Protein AF-A0A1I3BFV6-F1 (afdb_monomer)

Structure (mmCIF, N/CA/C/O backbone):
data_AF-A0A1I3BFV6-F1
#
_entry.id   AF-A0A1I3BFV6-F1
#
loop_
_atom_site.group_PDB
_atom_site.id
_atom_site.type_symbol
_atom_site.label_atom_id
_atom_site.label_alt_id
_atom_site.label_comp_id
_atom_site.label_asym_id
_atom_site.label_entity_id
_atom_site.label_seq_id
_atom_site.pdbx_PDB_ins_code
_atom_site.Cartn_x
_atom_site.Cartn_y
_atom_site.Cartn_z
_atom_site.occupancy
_atom_site.B_iso_or_equiv
_atom_site.auth_seq_id
_atom_site.auth_comp_id
_atom_site.auth_asym_id
_atom_site.auth_atom_id
_atom_site.pdbx_PDB_model_num
ATOM 1 N N . MET A 1 1 ? -4.558 0.065 -18.338 1.00 40.44 1 MET A N 1
ATOM 2 C CA . MET A 1 1 ? -3.599 0.622 -17.357 1.00 40.44 1 MET A CA 1
ATOM 3 C C . MET A 1 1 ? -4.252 1.751 -16.576 1.00 40.44 1 MET A C 1
ATOM 5 O O . MET A 1 1 ? -4.178 2.922 -16.935 1.00 40.44 1 MET A O 1
ATOM 9 N N . THR A 1 2 ? -4.981 1.387 -15.533 1.00 49.03 2 THR A N 1
ATOM 10 C CA . THR A 1 2 ? -5.641 2.309 -14.610 1.00 49.03 2 THR A CA 1
ATOM 11 C C . THR A 1 2 ? -4.609 2.945 -13.682 1.00 49.03 2 THR A C 1
ATOM 13 O O . THR A 1 2 ? -4.347 2.395 -12.636 1.00 49.03 2 THR A O 1
ATOM 16 N N . LYS A 1 3 ? -4.019 4.086 -14.059 1.00 55.97 3 LYS A N 1
ATOM 17 C CA . LYS A 1 3 ? -3.553 5.210 -13.200 1.00 55.97 3 LYS A CA 1
ATOM 18 C C . LYS A 1 3 ? -2.926 4.949 -11.790 1.00 55.97 3 LYS A C 1
ATOM 20 O O . LYS A 1 3 ? -2.906 5.880 -10.994 1.00 55.97 3 LYS A O 1
ATOM 25 N N . TRP A 1 4 ? -2.471 3.760 -11.396 1.00 64.38 4 TRP A N 1
ATOM 26 C CA . TRP A 1 4 ? -2.173 3.383 -9.998 1.00 64.38 4 TRP A CA 1
ATOM 27 C C . TRP A 1 4 ? -1.157 2.227 -9.995 1.00 64.38 4 TRP A C 1
ATOM 29 O O . TRP A 1 4 ? -1.332 1.307 -10.776 1.00 64.38 4 TRP A O 1
ATOM 39 N N . PHE A 1 5 ? -0.070 2.166 -9.214 1.00 60.62 5 PHE A N 1
ATOM 40 C CA . PHE A 1 5 ? 0.430 2.885 -8.037 1.00 60.62 5 PHE A CA 1
ATOM 41 C C . PHE A 1 5 ? 1.422 4.026 -8.358 1.00 60.62 5 PHE A C 1
ATOM 43 O O . PHE A 1 5 ? 2.632 3.816 -8.388 1.00 60.62 5 PHE A O 1
ATOM 50 N N . HIS A 1 6 ? 0.970 5.274 -8.512 1.00 61.06 6 HIS A N 1
ATOM 51 C CA . HIS A 1 6 ? 1.925 6.385 -8.706 1.00 61.06 6 HIS A CA 1
ATOM 52 C C . HIS A 1 6 ? 2.809 6.674 -7.479 1.00 61.06 6 HIS A C 1
ATOM 54 O O . HIS A 1 6 ? 3.816 7.364 -7.592 1.00 61.06 6 HIS A O 1
ATOM 60 N N . SER A 1 7 ? 2.442 6.159 -6.304 1.00 79.31 7 SER A N 1
ATOM 61 C CA . SER A 1 7 ? 3.231 6.281 -5.080 1.00 79.31 7 SER A CA 1
ATOM 62 C C . SER A 1 7 ? 3.798 4.915 -4.713 1.00 79.31 7 SER A C 1
ATOM 64 O O . SER A 1 7 ? 3.020 4.001 -4.433 1.00 79.31 7 SER A O 1
ATOM 66 N N . GLY A 1 8 ? 5.131 4.797 -4.659 1.00 86.56 8 GLY A N 1
ATOM 67 C CA . GLY A 1 8 ? 5.815 3.581 -4.194 1.00 86.56 8 GLY A CA 1
ATOM 68 C C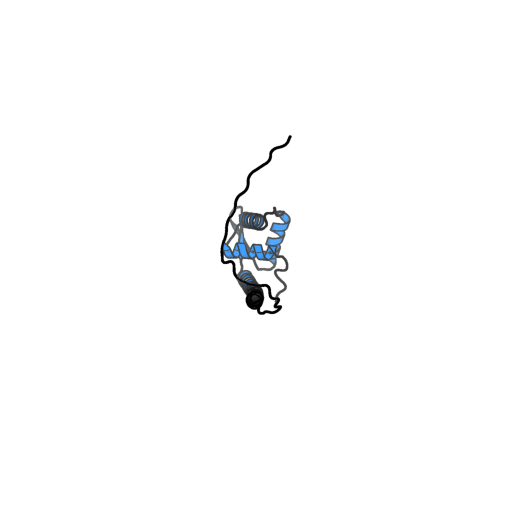 . GLY A 1 8 ? 5.282 3.114 -2.839 1.00 86.56 8 GLY A C 1
ATOM 69 O O . GLY A 1 8 ? 4.915 1.957 -2.686 1.00 86.56 8 GLY A O 1
ATOM 70 N N . ARG A 1 9 ? 5.022 4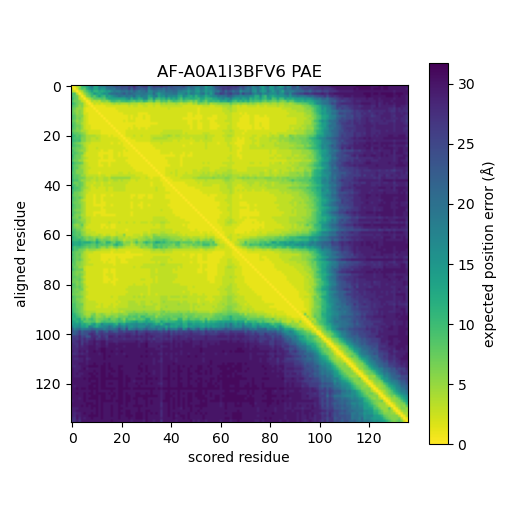.056 -1.924 1.00 90.38 9 ARG A N 1
ATOM 71 C CA . ARG A 1 9 ? 4.438 3.759 -0.612 1.00 90.38 9 ARG A CA 1
ATOM 72 C C . ARG A 1 9 ? 3.091 3.046 -0.661 1.00 90.38 9 ARG A C 1
ATOM 74 O O . ARG A 1 9 ? 2.839 2.157 0.141 1.00 90.38 9 ARG A O 1
ATOM 81 N N . ARG A 1 10 ? 2.206 3.423 -1.588 1.00 92.81 10 ARG A N 1
ATOM 82 C CA . ARG A 1 10 ? 0.911 2.739 -1.740 1.00 92.81 10 ARG A CA 1
ATOM 83 C C . ARG A 1 10 ? 1.112 1.289 -2.176 1.00 92.81 10 ARG A C 1
ATOM 85 O O . ARG A 1 10 ? 0.425 0.418 -1.655 1.00 92.81 10 ARG A O 1
ATOM 92 N N . ARG A 1 11 ? 2.059 1.052 -3.090 1.00 94.00 11 ARG A N 1
ATOM 93 C CA . ARG A 1 11 ? 2.402 -0.293 -3.565 1.00 94.00 11 ARG A CA 1
ATOM 94 C C . ARG A 1 11 ? 2.948 -1.132 -2.425 1.00 94.00 11 ARG A C 1
ATOM 96 O O . ARG A 1 11 ? 2.469 -2.235 -2.205 1.00 94.00 11 ARG A O 1
ATOM 103 N N . ASP A 1 12 ? 3.893 -0.581 -1.679 1.00 94.94 12 ASP A N 1
ATOM 104 C CA . ASP A 1 12 ? 4.574 -1.314 -0.619 1.00 94.94 12 ASP A CA 1
ATOM 105 C C . ASP A 1 12 ? 3.604 -1.645 0.533 1.00 94.94 12 ASP A C 1
ATOM 107 O O . ASP A 1 12 ? 3.645 -2.748 1.073 1.00 94.94 12 ASP A O 1
ATOM 111 N N . CYS A 1 13 ? 2.632 -0.769 0.835 1.00 95.31 13 CYS A N 1
ATOM 112 C CA . CYS A 1 13 ? 1.523 -1.117 1.730 1.00 95.31 13 CYS A CA 1
ATOM 113 C C . CYS A 1 13 ? 0.728 -2.336 1.233 1.00 95.31 13 CYS A C 1
ATOM 115 O O . CYS A 1 13 ? 0.443 -3.236 2.020 1.00 95.31 13 CYS A O 1
ATOM 117 N N . CYS A 1 14 ? 0.361 -2.371 -0.051 1.00 95.50 14 CYS A N 1
ATOM 118 C CA . CYS A 1 14 ? -0.379 -3.495 -0.627 1.00 95.50 14 CYS A CA 1
ATOM 119 C C . CYS A 1 14 ? 0.440 -4.791 -0.615 1.00 95.50 14 CYS A C 1
ATOM 121 O O . CYS A 1 14 ? -0.119 -5.827 -0.276 1.00 95.50 14 CYS A O 1
ATOM 123 N N . VAL A 1 15 ? 1.748 -4.737 -0.892 1.00 96.38 15 VAL A N 1
ATOM 124 C CA . VAL A 1 15 ? 2.645 -5.906 -0.804 1.00 96.38 15 VAL A CA 1
ATOM 125 C C . VAL A 1 15 ? 2.653 -6.486 0.609 1.00 96.38 15 VAL A C 1
ATOM 127 O O . VAL A 1 15 ? 2.468 -7.686 0.780 1.00 96.38 15 VAL A O 1
ATOM 130 N N . LEU A 1 16 ? 2.822 -5.641 1.629 1.00 97.25 16 LEU A N 1
ATOM 131 C CA . LEU A 1 16 ? 2.875 -6.096 3.020 1.00 97.25 16 LEU A CA 1
ATOM 132 C C . LEU A 1 16 ? 1.543 -6.696 3.490 1.00 97.25 16 LEU A C 1
ATOM 134 O O . LEU A 1 16 ? 1.536 -7.659 4.254 1.00 97.25 16 LEU A O 1
ATOM 138 N N . VAL A 1 17 ? 0.415 -6.131 3.049 1.00 97.12 17 VAL A N 1
ATOM 139 C CA . VAL A 1 17 ? -0.912 -6.693 3.342 1.00 97.12 17 VAL A CA 1
ATOM 140 C C . VAL A 1 17 ? -1.118 -8.015 2.604 1.00 97.12 17 VAL A C 1
ATOM 142 O O . VAL A 1 17 ? -1.616 -8.952 3.215 1.00 97.12 17 VAL A O 1
ATOM 145 N N . TYR A 1 18 ? -0.696 -8.117 1.340 1.00 96.88 18 TYR A N 1
ATOM 146 C CA . TYR A 1 18 ? -0.760 -9.356 0.559 1.00 96.88 18 TYR A CA 1
ATOM 147 C C . TYR A 1 18 ? 0.024 -10.493 1.222 1.00 96.88 18 TYR A C 1
ATOM 149 O O . TYR A 1 18 ? -0.520 -11.569 1.442 1.00 96.88 18 TYR A O 1
ATOM 157 N N . GLU A 1 19 ? 1.275 -10.233 1.612 1.00 96.81 19 GLU A N 1
ATOM 158 C CA . GLU A 1 19 ? 2.145 -11.202 2.291 1.00 96.81 19 GLU A CA 1
ATOM 159 C C . GLU A 1 19 ? 1.513 -11.745 3.584 1.00 96.81 19 GLU A C 1
ATOM 161 O O . GLU A 1 19 ? 1.595 -12.934 3.885 1.00 96.81 19 GLU A O 1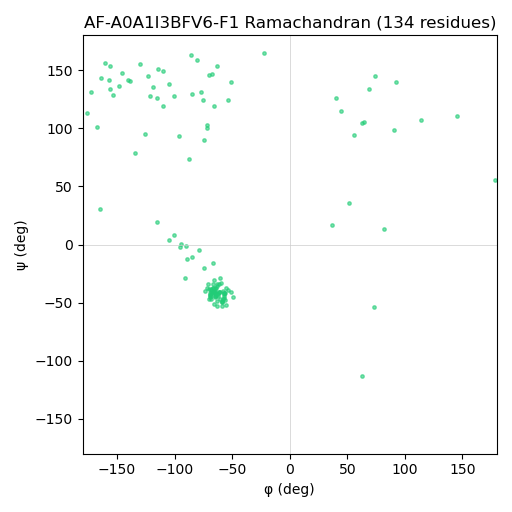
ATOM 166 N N . ALA A 1 20 ? 0.892 -10.866 4.370 1.00 95.88 20 ALA A N 1
ATOM 167 C CA . ALA A 1 20 ? 0.332 -11.210 5.672 1.00 95.88 20 ALA A CA 1
ATOM 168 C C . ALA A 1 20 ? -1.131 -11.689 5.624 1.00 95.88 20 ALA A C 1
ATOM 170 O O . ALA A 1 20 ? -1.638 -12.175 6.636 1.00 95.88 20 ALA A O 1
ATOM 171 N N . GLY A 1 21 ? -1.826 -11.507 4.499 1.00 95.44 21 GLY A N 1
ATOM 172 C CA . GLY A 1 21 ? -3.276 -11.665 4.357 1.00 95.44 21 GLY A CA 1
ATOM 173 C C . GLY A 1 21 ? -4.077 -10.530 5.010 1.00 95.44 21 GLY A C 1
ATOM 174 O O . GLY A 1 21 ? -4.890 -9.873 4.358 1.00 95.44 21 GLY A O 1
ATOM 175 N N . GLU A 1 22 ? -3.830 -10.259 6.294 1.00 95.00 22 GLU A N 1
ATOM 176 C CA . GLU A 1 22 ? -4.419 -9.134 7.023 1.00 95.00 22 GLU A CA 1
ATOM 177 C C . GLU A 1 22 ? -3.415 -8.474 7.974 1.00 95.00 22 GLU A C 1
ATOM 17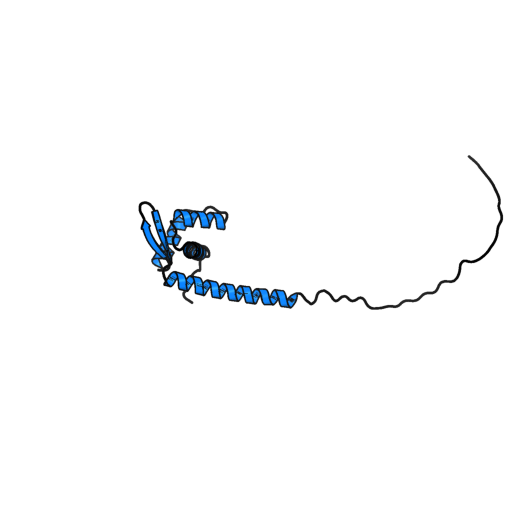9 O O . GLU A 1 22 ? -2.605 -9.142 8.618 1.00 95.00 22 GLU A O 1
ATOM 184 N N . LEU A 1 23 ? -3.456 -7.141 8.090 1.00 96.81 23 LEU A N 1
ATOM 185 C CA . LEU A 1 23 ? -2.574 -6.405 9.001 1.00 96.81 23 LEU A CA 1
ATOM 186 C C . LEU A 1 23 ? -3.280 -5.285 9.744 1.00 96.81 23 LEU A C 1
ATOM 188 O O . LEU A 1 23 ? -4.043 -4.501 9.183 1.00 96.81 23 LEU A O 1
ATOM 192 N N . ARG A 1 24 ? -2.919 -5.133 11.019 1.00 96.56 24 ARG A N 1
ATOM 193 C CA . ARG A 1 24 ? -3.253 -3.937 11.795 1.00 96.56 24 ARG A CA 1
ATOM 194 C C . ARG A 1 24 ? -2.459 -2.735 11.297 1.00 96.56 24 ARG A C 1
ATOM 196 O O . ARG A 1 24 ? -1.281 -2.872 10.964 1.00 96.56 24 ARG A O 1
ATOM 203 N N . ALA A 1 25 ? -3.067 -1.548 11.356 1.00 94.62 25 ALA A N 1
ATOM 204 C CA . ALA A 1 25 ? -2.439 -0.292 10.922 1.00 94.62 25 ALA A CA 1
ATOM 205 C C . ALA A 1 25 ? -1.031 -0.096 11.509 1.00 94.62 25 ALA A C 1
ATOM 207 O O . ALA A 1 25 ? -0.087 0.234 10.796 1.00 94.62 25 ALA A O 1
ATOM 208 N N . GLN A 1 26 ? -0.884 -0.350 12.812 1.00 94.88 26 GLN A N 1
ATOM 209 C CA . GLN A 1 26 ? 0.383 -0.162 13.510 1.00 94.88 26 GLN A CA 1
ATOM 210 C C . GLN A 1 26 ? 1.455 -1.163 13.059 1.00 94.88 26 GLN A C 1
ATOM 212 O O . GLN A 1 26 ? 2.601 -0.775 12.863 1.00 94.88 26 GLN A O 1
ATOM 217 N N . SER A 1 27 ? 1.090 -2.432 12.856 1.00 96.31 27 SER A N 1
ATOM 218 C CA . SER A 1 27 ? 2.015 -3.459 12.359 1.00 96.31 27 SER A CA 1
ATOM 219 C C . SER A 1 27 ? 2.465 -3.156 10.933 1.00 96.31 27 SER A C 1
ATOM 221 O O . SER A 1 27 ? 3.651 -3.267 10.634 1.00 96.31 27 SER A O 1
ATOM 223 N N . LEU A 1 28 ? 1.536 -2.720 10.078 1.00 96.62 28 LEU A N 1
ATOM 224 C CA . LEU A 1 28 ? 1.835 -2.288 8.716 1.00 96.62 28 LEU A CA 1
ATOM 225 C C . LEU A 1 28 ? 2.799 -1.094 8.710 1.00 96.62 28 LEU A C 1
ATOM 227 O O . LEU A 1 28 ? 3.808 -1.126 8.012 1.00 96.62 28 LEU A O 1
ATOM 231 N N . LYS A 1 29 ? 2.538 -0.079 9.545 1.00 96.31 29 LYS A N 1
ATOM 232 C CA . LYS A 1 29 ? 3.419 1.084 9.700 1.00 96.31 29 LYS A CA 1
ATOM 233 C C . LYS A 1 29 ? 4.823 0.675 10.139 1.00 96.31 29 LYS A C 1
ATOM 235 O O . LYS A 1 29 ? 5.785 1.090 9.510 1.00 96.31 29 LYS A O 1
ATOM 240 N N . SER A 1 30 ? 4.941 -0.154 11.178 1.00 96.75 30 SER A N 1
ATOM 241 C CA . SER A 1 30 ? 6.245 -0.591 11.686 1.00 96.75 30 SER A CA 1
ATOM 242 C C . SER A 1 30 ? 7.042 -1.379 10.648 1.00 96.75 30 SER A C 1
ATOM 244 O O . SER A 1 30 ? 8.226 -1.113 10.490 1.00 96.75 30 SER A O 1
ATOM 246 N N . ARG A 1 31 ? 6.408 -2.292 9.898 1.00 97.00 31 ARG A N 1
ATOM 247 C CA . ARG A 1 31 ? 7.082 -3.020 8.806 1.00 97.00 31 ARG A CA 1
ATOM 248 C C . ARG A 1 31 ? 7.586 -2.077 7.716 1.00 97.00 31 ARG A C 1
ATOM 250 O O . ARG A 1 31 ? 8.691 -2.257 7.221 1.00 97.00 31 ARG A O 1
ATOM 257 N N . LEU A 1 32 ? 6.793 -1.067 7.374 1.00 95.69 32 LEU A N 1
ATOM 258 C CA . LEU A 1 32 ? 7.146 -0.082 6.359 1.00 95.69 32 LEU A CA 1
ATOM 259 C C . LEU A 1 32 ? 8.294 0.832 6.818 1.00 95.69 32 LEU A C 1
ATOM 261 O O . LEU A 1 32 ? 9.231 1.055 6.063 1.00 95.69 32 LEU A O 1
ATOM 265 N N . GLU A 1 33 ? 8.259 1.304 8.068 1.00 96.56 33 GLU A N 1
ATOM 266 C CA . GLU A 1 33 ? 9.353 2.080 8.673 1.00 96.56 33 GLU A CA 1
ATOM 267 C C . GLU A 1 33 ? 10.653 1.269 8.735 1.00 96.56 33 GLU A C 1
ATOM 269 O O . GLU A 1 33 ? 11.716 1.793 8.425 1.00 96.56 33 GLU A O 1
ATOM 274 N N . SER A 1 34 ? 10.574 -0.023 9.072 1.00 96.38 34 SER A N 1
ATOM 275 C CA . SER A 1 34 ? 11.733 -0.921 9.036 1.00 96.38 34 SER A CA 1
ATOM 276 C C . SER A 1 34 ? 12.245 -1.172 7.619 1.00 96.38 34 SER A C 1
ATOM 278 O O . SER A 1 34 ? 13.451 -1.262 7.426 1.00 96.38 34 SER A O 1
ATOM 280 N N . HIS A 1 35 ? 11.357 -1.285 6.628 1.00 94.56 35 HIS A N 1
ATOM 281 C CA . HIS A 1 35 ? 11.756 -1.483 5.234 1.00 94.56 35 HIS A CA 1
ATOM 282 C C . HIS A 1 35 ? 12.444 -0.245 4.645 1.00 94.56 35 HIS A C 1
ATOM 284 O O . HIS A 1 35 ? 13.398 -0.380 3.884 1.00 94.56 35 HIS A O 1
ATOM 290 N N . TYR A 1 36 ? 11.972 0.950 5.003 1.00 93.12 36 TYR A N 1
ATOM 291 C CA . TYR A 1 36 ? 12.557 2.212 4.548 1.00 93.12 36 TYR A CA 1
ATOM 292 C C . TYR A 1 36 ? 13.735 2.690 5.396 1.00 93.12 36 TYR A C 1
ATOM 294 O O . TYR A 1 36 ? 14.406 3.633 4.992 1.00 93.12 36 TYR A O 1
ATOM 302 N N . ASP A 1 37 ? 13.968 2.067 6.554 1.00 95.19 37 ASP A N 1
ATOM 303 C CA . ASP A 1 37 ? 14.901 2.551 7.578 1.00 95.19 37 ASP A CA 1
ATOM 304 C C . ASP A 1 37 ? 14.641 4.024 7.963 1.00 95.19 37 ASP A C 1
ATOM 306 O O . ASP A 1 37 ? 15.541 4.818 8.229 1.00 95.19 37 ASP A O 1
ATOM 310 N N . GLU A 1 38 ? 13.363 4.417 7.973 1.00 94.38 38 GLU A N 1
ATOM 311 C CA . GLU A 1 38 ? 12.934 5.792 8.216 1.00 94.38 38 GLU A CA 1
ATOM 312 C C . GLU A 1 38 ? 11.610 5.826 8.983 1.00 94.38 38 GLU A C 1
ATOM 314 O O . GLU A 1 38 ? 10.726 4.984 8.812 1.00 94.38 38 GLU A O 1
ATOM 319 N N . ARG A 1 39 ? 11.438 6.849 9.826 1.00 94.12 39 ARG A N 1
ATOM 320 C CA . ARG A 1 39 ? 10.159 7.107 10.491 1.00 94.12 39 ARG A CA 1
ATOM 321 C C . ARG A 1 39 ? 9.163 7.752 9.536 1.00 94.12 39 ARG A C 1
ATOM 323 O O . ARG A 1 39 ? 9.428 8.788 8.940 1.00 94.12 39 ARG A O 1
ATOM 330 N N . ILE A 1 40 ? 7.955 7.208 9.502 1.00 93.19 40 ILE A N 1
ATOM 331 C CA . ILE A 1 40 ? 6.861 7.719 8.685 1.00 93.19 40 ILE A CA 1
ATOM 332 C C . ILE A 1 40 ? 5.925 8.532 9.573 1.00 93.19 40 ILE A C 1
ATOM 334 O O . ILE A 1 40 ? 5.432 8.049 10.601 1.00 93.19 40 ILE A O 1
ATOM 338 N N . ASP A 1 41 ? 5.645 9.760 9.139 1.00 94.25 41 ASP A N 1
ATOM 339 C CA . ASP A 1 41 ? 4.640 10.612 9.765 1.00 94.25 41 ASP A CA 1
ATOM 340 C C . ASP A 1 41 ? 3.280 9.880 9.851 1.00 94.25 41 ASP A C 1
ATOM 342 O O . ASP A 1 41 ? 2.760 9.417 8.825 1.00 94.25 41 ASP A O 1
ATOM 346 N N . PRO A 1 42 ? 2.681 9.759 11.053 1.00 94.75 42 PRO A N 1
ATOM 347 C CA . PRO A 1 42 ? 1.422 9.047 11.229 1.00 94.75 42 PRO A CA 1
ATOM 348 C C . PRO A 1 42 ? 0.288 9.591 10.358 1.00 94.75 42 PRO A C 1
ATOM 350 O O . PRO A 1 42 ? -0.452 8.803 9.774 1.00 94.75 42 PRO A O 1
ATOM 353 N N . GLN A 1 43 ? 0.153 10.914 10.228 1.00 95.50 43 GLN A N 1
ATOM 354 C CA . GLN A 1 43 ? -0.939 11.516 9.459 1.00 95.50 43 GLN A CA 1
ATOM 355 C C . GLN A 1 43 ? -0.826 11.154 7.973 1.00 95.50 43 GLN A C 1
ATOM 357 O O . GLN A 1 43 ? -1.803 10.736 7.352 1.00 95.50 43 GLN A O 1
ATOM 362 N N . SER A 1 44 ? 0.381 11.239 7.419 1.00 93.44 44 SER A N 1
ATOM 363 C CA . SER A 1 44 ? 0.712 10.841 6.052 1.00 93.44 44 SER A CA 1
ATOM 364 C C . SER A 1 44 ? 0.448 9.351 5.804 1.00 93.44 44 SER A C 1
ATOM 366 O O . SER A 1 44 ? -0.087 8.971 4.755 1.00 93.44 44 SER A O 1
ATOM 368 N N . PHE A 1 45 ? 0.778 8.494 6.774 1.00 95.50 45 PHE A N 1
ATOM 369 C CA . PHE A 1 45 ? 0.492 7.063 6.704 1.00 95.50 45 PHE A CA 1
ATOM 370 C C . PHE A 1 45 ? -1.016 6.785 6.659 1.00 95.50 45 PHE A C 1
ATOM 372 O O . PHE A 1 45 ? -1.489 6.141 5.722 1.00 95.50 45 PHE A O 1
ATOM 379 N N . TYR A 1 46 ? -1.792 7.331 7.599 1.00 95.06 46 TYR A N 1
ATOM 380 C CA . TYR A 1 46 ? -3.243 7.123 7.625 1.00 95.06 46 TYR A CA 1
ATOM 381 C C . TYR A 1 46 ? -3.942 7.716 6.399 1.00 95.06 46 TYR A C 1
ATOM 383 O O . TYR A 1 46 ? -4.826 7.071 5.845 1.00 95.06 46 TYR A O 1
ATOM 391 N N . ALA A 1 47 ? -3.496 8.871 5.894 1.00 94.88 47 ALA A N 1
ATOM 392 C CA . ALA A 1 47 ? -3.997 9.422 4.634 1.00 94.88 47 ALA A CA 1
ATOM 393 C C . ALA A 1 47 ? -3.757 8.474 3.444 1.00 94.88 47 ALA A C 1
ATOM 395 O O . ALA A 1 47 ? -4.573 8.399 2.526 1.00 94.88 47 ALA A O 1
ATOM 396 N N . THR A 1 48 ? -2.656 7.716 3.463 1.00 95.00 48 THR A N 1
ATOM 397 C CA . THR A 1 48 ? -2.373 6.700 2.438 1.00 95.00 48 THR A CA 1
ATOM 398 C C . THR A 1 48 ? -3.346 5.538 2.533 1.00 95.00 48 THR A C 1
ATOM 400 O O . THR A 1 48 ? -3.901 5.149 1.510 1.00 95.00 48 THR A O 1
ATOM 403 N N . LEU A 1 49 ? -3.583 5.010 3.737 1.00 95.81 49 LEU A N 1
ATOM 404 C CA . LEU A 1 49 ? -4.540 3.921 3.939 1.00 95.81 49 LEU A CA 1
ATOM 405 C C . LEU A 1 49 ? -5.957 4.338 3.550 1.00 95.81 49 LEU A C 1
ATOM 407 O O . LEU A 1 49 ? -6.616 3.604 2.821 1.00 95.81 49 LEU A O 1
ATOM 411 N N . SER A 1 50 ? -6.394 5.535 3.950 1.00 95.31 50 SER A N 1
ATOM 412 C CA . SER A 1 50 ? -7.694 6.073 3.541 1.00 95.31 50 SER A CA 1
ATOM 413 C C . SER A 1 50 ? -7.812 6.150 2.022 1.00 95.31 50 SER A C 1
ATOM 415 O O . SER A 1 50 ? -8.783 5.651 1.469 1.00 95.31 50 SER A O 1
ATOM 417 N N . ALA A 1 51 ? -6.791 6.661 1.327 1.00 94.62 51 ALA A N 1
ATOM 418 C CA . ALA A 1 51 ? -6.803 6.723 -0.133 1.00 94.62 51 ALA A CA 1
ATOM 419 C C . ALA A 1 51 ? -6.843 5.333 -0.799 1.00 94.62 51 ALA A C 1
ATOM 421 O O . ALA A 1 51 ? -7.466 5.179 -1.846 1.00 94.62 51 ALA A O 1
ATOM 422 N N . LEU A 1 52 ? -6.176 4.324 -0.224 1.00 95.06 52 LEU A N 1
ATOM 423 C CA . LEU A 1 52 ? -6.227 2.936 -0.707 1.00 95.06 52 LEU A CA 1
ATOM 424 C C . LEU A 1 52 ? -7.622 2.318 -0.523 1.00 95.06 52 LEU A C 1
ATOM 426 O O . LEU A 1 52 ? -8.094 1.607 -1.410 1.00 95.06 52 LEU A O 1
ATOM 430 N N . VAL A 1 53 ? -8.276 2.606 0.604 1.00 96.69 53 VAL A N 1
ATOM 431 C CA . VAL A 1 53 ? -9.636 2.138 0.900 1.00 96.69 53 VAL A CA 1
ATOM 432 C C . VAL A 1 53 ? -10.666 2.837 0.016 1.00 96.69 53 VAL A C 1
ATOM 434 O O . VAL A 1 53 ? -11.497 2.178 -0.597 1.00 96.69 53 VAL A O 1
ATOM 437 N N . GLU A 1 54 ? -10.584 4.160 -0.114 1.00 95.44 54 GLU A N 1
ATOM 438 C CA . GLU A 1 54 ? -11.469 4.955 -0.977 1.00 95.44 54 GLU A CA 1
ATOM 439 C C . GLU A 1 54 ? -11.353 4.556 -2.451 1.00 95.44 54 GLU A C 1
ATOM 441 O O . GLU A 1 54 ? -12.341 4.567 -3.180 1.00 95.44 54 GLU A O 1
ATOM 446 N N . ALA A 1 55 ? -10.155 4.166 -2.891 1.00 92.75 55 ALA A N 1
ATOM 447 C CA . ALA A 1 55 ? -9.933 3.651 -4.235 1.00 92.75 55 ALA A CA 1
ATOM 448 C C . ALA A 1 55 ? -10.355 2.179 -4.414 1.00 92.75 55 ALA A C 1
ATOM 450 O O . ALA A 1 55 ? -10.301 1.672 -5.533 1.00 92.75 55 ALA A O 1
ATOM 451 N N . GLY A 1 56 ? -10.781 1.501 -3.344 1.00 95.56 56 GLY A N 1
ATOM 452 C CA . GLY A 1 56 ? -11.312 0.138 -3.383 1.00 95.56 56 GLY A CA 1
ATOM 453 C C . GLY A 1 56 ? -10.262 -0.972 -3.413 1.00 95.56 56 GLY A C 1
ATOM 454 O O . GLY A 1 56 ? -10.621 -2.114 -3.689 1.00 95.56 56 GLY A O 1
ATOM 455 N N . TYR A 1 57 ? -8.989 -0.677 -3.136 1.00 95.06 57 TYR A N 1
ATOM 456 C CA . TYR A 1 57 ? -7.917 -1.684 -3.130 1.00 95.06 57 TYR A CA 1
ATOM 457 C C . TYR A 1 57 ? -7.707 -2.328 -1.763 1.00 95.06 57 TYR A C 1
ATOM 459 O O . TYR A 1 57 ? -7.286 -3.477 -1.678 1.00 95.06 57 TYR A O 1
ATOM 467 N N . LEU A 1 58 ? -8.004 -1.594 -0.692 1.00 96.94 58 LEU A N 1
ATOM 468 C CA . LEU A 1 58 ? -8.041 -2.137 0.660 1.00 96.94 58 LEU A CA 1
ATOM 469 C C . LEU A 1 58 ? -9.463 -2.094 1.200 1.00 96.94 58 LEU A C 1
ATOM 471 O O . LEU A 1 58 ? -10.239 -1.194 0.886 1.00 96.94 58 LEU A O 1
ATOM 475 N N . THR A 1 59 ? -9.773 -3.026 2.088 1.00 97.19 59 THR A N 1
ATOM 476 C CA . THR A 1 59 ? -10.904 -2.896 3.002 1.00 97.19 59 THR A CA 1
ATOM 477 C C . THR A 1 59 ? -10.394 -2.699 4.422 1.00 97.19 59 THR A C 1
ATOM 479 O O . THR A 1 59 ? -9.308 -3.158 4.782 1.00 97.19 59 THR A O 1
ATOM 482 N N . ARG A 1 60 ? -11.167 -1.963 5.222 1.00 96.94 60 ARG A N 1
ATOM 483 C CA . ARG A 1 60 ? -10.875 -1.661 6.624 1.00 96.94 60 ARG A CA 1
ATOM 484 C C . ARG A 1 60 ? -11.946 -2.296 7.498 1.00 96.94 60 ARG A C 1
ATOM 486 O O . ARG A 1 60 ? -13.130 -2.004 7.338 1.00 96.94 60 ARG A O 1
ATOM 493 N N . ARG A 1 61 ? -11.521 -3.091 8.477 1.00 95.75 61 ARG A N 1
ATOM 494 C CA . ARG A 1 61 ? -12.378 -3.702 9.497 1.00 95.75 61 ARG A CA 1
ATOM 495 C C . ARG A 1 61 ? -11.914 -3.269 10.883 1.00 95.75 61 ARG A C 1
ATOM 497 O O . ARG A 1 61 ? -10.744 -3.415 11.223 1.00 95.75 61 ARG A O 1
ATOM 504 N N . ALA A 1 62 ? -12.835 -2.753 11.691 1.00 92.38 62 ALA A N 1
ATOM 505 C CA . ALA A 1 62 ? -12.552 -2.466 13.092 1.00 92.38 62 ALA A CA 1
ATOM 506 C C . ALA A 1 62 ? -12.518 -3.780 13.889 1.00 92.38 62 ALA A C 1
ATOM 508 O O . ALA A 1 62 ? -13.485 -4.543 13.883 1.00 92.38 62 ALA A O 1
ATOM 509 N N . GLU A 1 63 ? -11.412 -4.040 14.579 1.00 89.88 63 GLU A N 1
ATOM 510 C CA . GLU A 1 63 ? -11.219 -5.199 15.446 1.00 89.88 63 GLU A CA 1
ATOM 511 C C . GLU A 1 63 ? -10.791 -4.737 16.843 1.00 89.88 63 GLU A C 1
ATOM 513 O O . GLU A 1 63 ? -9.621 -4.461 17.128 1.00 89.88 63 GLU A O 1
ATOM 518 N N . GLY A 1 64 ? -11.779 -4.617 17.733 1.00 88.25 64 GLY A N 1
ATOM 519 C CA . GLY A 1 64 ? -11.573 -4.085 19.076 1.00 88.25 64 GLY A CA 1
ATOM 520 C C . GLY A 1 64 ? -11.102 -2.631 19.034 1.00 88.25 64 GLY A C 1
ATOM 521 O O . GLY A 1 64 ? -11.854 -1.745 18.641 1.00 88.25 64 GLY A O 1
ATOM 522 N N . LEU A 1 65 ? -9.857 -2.394 19.458 1.00 87.56 65 LEU A N 1
ATOM 523 C CA . LEU A 1 65 ? -9.233 -1.064 19.493 1.00 87.56 65 LEU A CA 1
ATOM 524 C C . LEU A 1 65 ? -8.377 -0.757 18.256 1.00 87.56 65 LEU A C 1
ATOM 526 O O . LEU A 1 65 ? -7.796 0.324 18.180 1.00 87.56 65 LEU A O 1
ATOM 530 N N . ALA A 1 66 ? -8.243 -1.703 17.324 1.00 88.12 66 ALA A N 1
ATOM 531 C CA . ALA A 1 66 ? -7.365 -1.564 16.173 1.00 88.12 66 ALA A CA 1
ATOM 532 C C . ALA A 1 66 ? -8.130 -1.730 14.861 1.00 88.12 66 ALA A C 1
ATOM 534 O O . ALA A 1 66 ? -9.028 -2.558 14.740 1.00 88.12 66 ALA A O 1
ATOM 535 N N . ASP A 1 67 ? -7.714 -0.973 13.854 1.00 93.62 67 ASP A N 1
ATOM 536 C CA . ASP A 1 67 ? -8.141 -1.195 12.480 1.00 93.62 67 ASP A CA 1
ATOM 537 C C . ASP A 1 67 ? -7.256 -2.251 11.822 1.00 93.62 67 ASP A C 1
ATOM 539 O O . ASP A 1 67 ? -6.022 -2.144 11.850 1.00 93.62 67 ASP A O 1
ATOM 543 N N . VAL A 1 68 ? -7.900 -3.243 11.216 1.00 96.75 68 VAL A N 1
ATOM 544 C CA . VAL A 1 68 ? -7.290 -4.278 10.383 1.00 96.75 68 VAL A CA 1
ATOM 545 C C . VAL A 1 68 ? -7.593 -3.969 8.922 1.00 96.75 68 VAL A C 1
ATOM 547 O O . VAL A 1 68 ? -8.708 -3.572 8.576 1.00 96.75 68 VAL A O 1
ATOM 550 N N . TYR A 1 69 ? -6.587 -4.140 8.075 1.00 97.88 69 TYR A N 1
ATOM 551 C CA . TYR A 1 69 ? -6.650 -3.908 6.643 1.00 97.88 69 TYR A CA 1
ATOM 552 C C . TYR A 1 69 ? -6.365 -5.206 5.898 1.00 97.88 69 TYR A C 1
ATOM 554 O O . TYR A 1 69 ? -5.416 -5.917 6.237 1.00 97.88 69 TYR A O 1
ATOM 562 N N . THR A 1 70 ? -7.165 -5.475 4.871 1.00 97.81 70 THR A N 1
ATOM 563 C CA . THR A 1 70 ? -6.965 -6.581 3.924 1.00 97.81 70 THR A CA 1
ATOM 564 C C . THR A 1 70 ? -7.052 -6.054 2.503 1.00 97.81 70 THR A C 1
ATOM 566 O O . THR A 1 70 ? -7.682 -5.018 2.256 1.00 97.81 70 THR A O 1
ATOM 569 N N . LEU A 1 71 ? -6.427 -6.757 1.561 1.00 97.50 71 LEU A N 1
ATOM 570 C CA . LEU A 1 71 ? -6.658 -6.496 0.146 1.00 97.50 71 LEU A CA 1
ATOM 571 C C . LEU A 1 71 ? -8.085 -6.887 -0.232 1.00 97.50 71 LEU A C 1
AT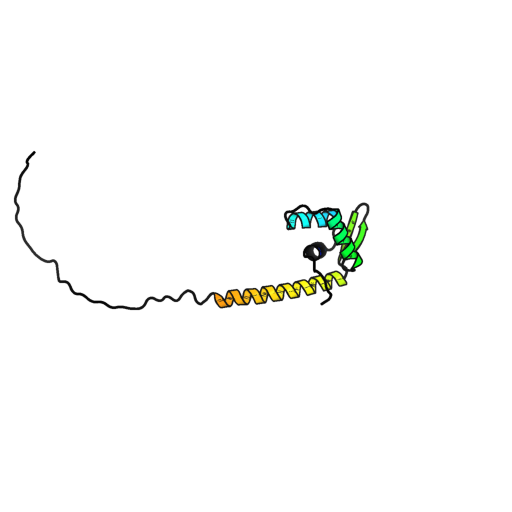OM 573 O O . LEU A 1 71 ? -8.677 -7.804 0.336 1.00 97.50 71 LEU A O 1
ATOM 577 N N . THR A 1 72 ? -8.641 -6.137 -1.172 1.00 97.31 72 THR A N 1
ATOM 578 C CA . THR A 1 72 ? -9.811 -6.570 -1.933 1.00 97.31 72 THR A CA 1
ATOM 579 C C . THR A 1 72 ? -9.347 -7.405 -3.122 1.00 97.31 72 THR A C 1
ATOM 581 O O . THR A 1 72 ? -8.201 -7.270 -3.551 1.00 97.31 72 THR A O 1
ATOM 584 N N . ASP A 1 73 ? -10.249 -8.172 -3.732 1.00 96.44 73 ASP A N 1
ATOM 585 C CA . ASP A 1 73 ? -9.954 -8.909 -4.970 1.00 96.44 73 ASP A CA 1
ATOM 586 C C . ASP A 1 73 ? -9.403 -7.978 -6.066 1.00 96.44 73 ASP A C 1
ATOM 588 O O . ASP A 1 73 ? -8.453 -8.304 -6.773 1.00 96.44 73 ASP A O 1
ATOM 592 N N . ALA A 1 74 ? -9.957 -6.764 -6.173 1.00 94.19 74 ALA A N 1
ATOM 593 C CA . ALA A 1 74 ? -9.479 -5.754 -7.113 1.00 94.19 74 ALA A CA 1
ATOM 594 C C . ALA A 1 74 ? -8.066 -5.250 -6.767 1.00 94.19 74 ALA A C 1
ATOM 596 O O . ALA A 1 74 ? -7.269 -4.988 -7.666 1.00 94.19 74 ALA A O 1
ATOM 597 N N . GLY A 1 75 ? -7.755 -5.104 -5.476 1.00 94.62 75 GLY A N 1
ATOM 598 C CA . GLY A 1 75 ? -6.416 -4.779 -4.983 1.00 94.62 75 GLY A CA 1
ATOM 599 C C . GLY A 1 75 ? -5.398 -5.867 -5.264 1.00 94.62 75 GLY A C 1
ATOM 600 O O . GLY A 1 75 ? -4.282 -5.554 -5.668 1.00 94.62 75 GLY A O 1
ATOM 601 N N . GLU A 1 76 ? -5.786 -7.122 -5.080 1.00 96.00 76 GLU A N 1
ATOM 602 C CA . GLU A 1 76 ? -4.933 -8.275 -5.334 1.00 96.00 76 GLU A CA 1
ATOM 603 C C . GLU A 1 76 ? -4.601 -8.409 -6.821 1.00 96.00 76 GLU A C 1
ATOM 605 O O . GLU A 1 76 ? -3.424 -8.417 -7.176 1.00 96.00 76 GLU A O 1
ATOM 610 N N . VAL A 1 77 ? -5.612 -8.391 -7.696 1.00 95.25 77 VAL A N 1
ATOM 611 C CA . VAL A 1 77 ? -5.406 -8.426 -9.153 1.00 95.25 77 VAL A CA 1
ATOM 612 C C . VAL A 1 77 ? -4.509 -7.271 -9.600 1.00 95.25 77 VAL A C 1
ATOM 614 O O . VAL A 1 77 ? -3.516 -7.487 -10.286 1.00 95.25 77 VAL A O 1
ATOM 617 N N . ALA A 1 78 ? -4.790 -6.044 -9.146 1.00 92.38 78 ALA A N 1
ATOM 618 C CA . ALA A 1 78 ? -3.985 -4.882 -9.518 1.00 92.38 78 ALA A CA 1
ATOM 619 C C . ALA A 1 78 ? -2.529 -4.968 -9.023 1.00 92.38 78 ALA A C 1
ATOM 621 O O . ALA A 1 78 ? -1.620 -4.470 -9.690 1.00 92.38 78 ALA A O 1
ATOM 622 N N . LEU A 1 79 ? -2.293 -5.566 -7.851 1.00 93.50 79 LEU A N 1
ATOM 623 C CA . LEU A 1 79 ? -0.949 -5.776 -7.322 1.00 93.50 79 LEU A CA 1
ATOM 624 C C . LEU A 1 79 ? -0.183 -6.818 -8.145 1.00 93.50 79 LEU A C 1
ATOM 626 O O . LEU A 1 79 ? 0.982 -6.585 -8.469 1.00 93.50 79 LEU A O 1
ATOM 630 N N . LEU A 1 80 ? -0.826 -7.937 -8.476 1.00 94.56 80 LEU A N 1
ATOM 631 C CA . LEU A 1 80 ? -0.210 -9.034 -9.218 1.00 94.56 80 LEU A CA 1
ATOM 632 C C . LEU A 1 80 ? 0.089 -8.645 -10.668 1.00 94.56 80 LEU A C 1
ATOM 634 O O . LEU A 1 80 ? 1.219 -8.848 -11.105 1.00 94.56 80 LEU A O 1
ATOM 638 N N . ASP A 1 81 ? -0.840 -7.974 -11.356 1.00 94.31 81 ASP A N 1
ATOM 639 C CA . ASP A 1 81 ? -0.618 -7.421 -12.702 1.00 94.31 81 ASP A CA 1
ATOM 640 C C . ASP A 1 81 ? 0.598 -6.475 -12.722 1.00 94.31 81 ASP A C 1
ATOM 642 O O . ASP A 1 81 ? 1.424 -6.474 -13.638 1.00 94.31 81 ASP A O 1
ATOM 646 N N . HIS A 1 82 ? 0.725 -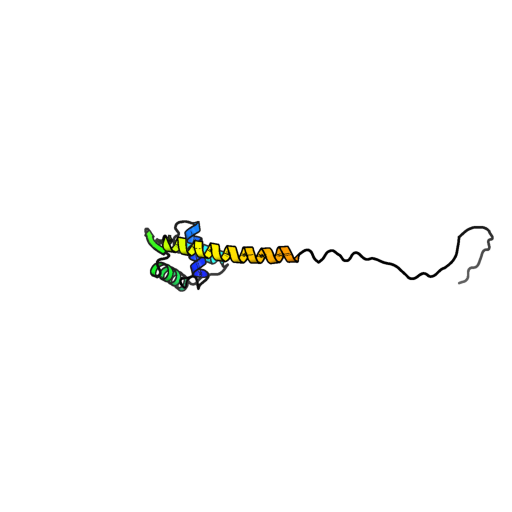5.638 -11.687 1.00 91.75 82 HIS A N 1
ATOM 647 C CA . HIS A 1 82 ? 1.845 -4.706 -11.564 1.00 91.75 82 HIS A CA 1
ATOM 648 C C . HIS A 1 82 ? 3.165 -5.423 -11.268 1.00 91.75 82 HIS A C 1
ATOM 650 O O . HIS A 1 82 ? 4.216 -5.024 -11.776 1.00 91.75 82 HIS A O 1
ATOM 656 N N . TYR A 1 83 ? 3.127 -6.466 -10.439 1.00 93.19 83 TYR A N 1
ATOM 657 C CA . TYR A 1 83 ? 4.296 -7.287 -10.144 1.00 93.19 83 TYR A CA 1
ATOM 658 C C . TYR A 1 83 ? 4.782 -8.043 -11.382 1.00 93.19 83 TYR A C 1
ATOM 660 O O . TYR A 1 83 ? 5.982 -8.023 -11.657 1.00 93.19 83 TYR A O 1
ATOM 668 N N . GLU A 1 84 ? 3.873 -8.650 -12.144 1.00 94.88 84 GLU A N 1
ATOM 669 C CA . GLU A 1 84 ? 4.180 -9.308 -13.416 1.00 94.88 84 GLU A CA 1
ATOM 670 C C . GLU A 1 84 ? 4.873 -8.328 -14.364 1.00 94.88 84 GLU A C 1
ATOM 672 O O . GLU A 1 84 ? 6.005 -8.570 -14.783 1.00 94.88 84 GLU A O 1
ATOM 677 N N . TRP A 1 85 ? 4.279 -7.150 -14.573 1.00 94.38 85 TRP A N 1
ATOM 678 C CA . TRP A 1 85 ? 4.861 -6.121 -15.432 1.00 94.38 85 TRP A CA 1
ATOM 679 C C . TRP A 1 85 ? 6.274 -5.691 -14.999 1.00 94.38 85 TRP A C 1
ATOM 681 O O . TRP A 1 85 ? 7.161 -5.554 -15.842 1.00 94.38 85 TRP A O 1
ATOM 691 N N . ILE A 1 86 ? 6.522 -5.471 -13.701 1.00 93.38 86 ILE A N 1
ATOM 692 C CA . ILE A 1 86 ? 7.873 -5.132 -13.215 1.00 93.38 86 ILE A CA 1
ATOM 693 C C . ILE A 1 86 ? 8.837 -6.293 -13.450 1.00 93.38 86 ILE A C 1
ATOM 695 O O . ILE A 1 86 ? 9.965 -6.068 -13.891 1.00 93.38 86 ILE A O 1
ATOM 699 N N . SER A 1 87 ? 8.405 -7.515 -13.150 1.00 93.94 87 SER A N 1
ATOM 700 C CA . SER A 1 87 ? 9.244 -8.709 -13.223 1.00 93.94 87 SER A CA 1
ATOM 701 C C . SER A 1 87 ? 9.688 -8.981 -14.656 1.00 93.94 87 SER A C 1
ATOM 703 O O . SER A 1 87 ? 10.873 -9.208 -14.884 1.00 93.94 87 SER A O 1
ATOM 705 N N . GLU A 1 88 ? 8.788 -8.835 -15.631 1.00 95.56 88 GLU A N 1
ATOM 706 C CA . GLU A 1 88 ? 9.113 -8.905 -17.060 1.00 95.56 88 GLU A CA 1
ATOM 707 C C . GLU A 1 88 ? 10.184 -7.882 -17.465 1.00 95.56 88 GLU A C 1
ATOM 709 O O . GLU A 1 88 ? 11.105 -8.196 -18.218 1.00 95.56 88 GLU A O 1
ATOM 714 N N . ARG A 1 89 ? 10.101 -6.642 -16.959 1.00 95.12 89 ARG A N 1
ATOM 715 C CA . ARG A 1 89 ? 11.069 -5.582 -17.298 1.00 95.12 89 ARG A CA 1
ATOM 716 C C . ARG A 1 89 ? 12.431 -5.803 -16.667 1.00 95.12 89 ARG A C 1
ATOM 718 O O . ARG A 1 89 ? 13.440 -5.496 -17.298 1.00 95.12 89 ARG A O 1
ATOM 725 N N . VAL A 1 90 ? 12.463 -6.309 -15.438 1.00 94.75 90 VAL A N 1
ATOM 726 C CA . VAL A 1 90 ? 13.712 -6.665 -14.760 1.00 94.75 90 VAL A CA 1
ATOM 727 C C . VAL A 1 90 ? 14.353 -7.873 -15.444 1.00 94.75 90 VAL A C 1
ATOM 729 O O . VAL A 1 90 ? 15.545 -7.823 -15.730 1.00 94.75 90 VAL A O 1
ATOM 732 N N . ALA A 1 91 ? 13.571 -8.901 -15.788 1.00 93.62 91 ALA A N 1
ATOM 733 C CA . ALA A 1 91 ? 14.052 -10.083 -16.502 1.00 93.62 91 ALA A CA 1
ATOM 734 C C . ALA A 1 91 ? 14.670 -9.719 -17.863 1.00 93.62 91 ALA A C 1
ATOM 736 O O . ALA A 1 91 ? 15.843 -10.001 -18.088 1.00 93.62 91 ALA A O 1
ATOM 737 N N . ALA A 1 92 ? 13.946 -8.975 -18.707 1.00 92.25 92 ALA A N 1
ATOM 738 C CA . ALA A 1 92 ? 14.474 -8.484 -19.985 1.00 92.25 92 ALA A CA 1
ATOM 739 C C . ALA A 1 92 ? 15.704 -7.567 -19.809 1.00 92.25 92 ALA A C 1
ATOM 741 O O . ALA A 1 92 ? 16.563 -7.459 -20.682 1.00 92.25 92 ALA A O 1
ATOM 742 N N . GLY A 1 93 ? 15.799 -6.865 -18.676 1.00 91.25 93 GLY A N 1
ATOM 743 C CA . GLY A 1 93 ? 16.967 -6.067 -18.316 1.00 91.25 93 GLY A CA 1
ATOM 744 C C . GLY A 1 93 ? 18.204 -6.916 -18.022 1.00 91.25 93 GLY A C 1
ATOM 745 O O . GLY A 1 93 ? 19.289 -6.536 -18.465 1.00 91.25 93 GLY A O 1
ATOM 746 N N . ASN A 1 94 ? 18.030 -8.033 -17.313 1.00 91.19 94 ASN A N 1
ATOM 747 C CA . ASN A 1 94 ? 19.097 -8.972 -16.965 1.00 91.19 94 ASN A CA 1
ATOM 748 C C . ASN A 1 94 ? 19.636 -9.718 -18.192 1.00 91.19 94 ASN A C 1
ATOM 750 O O . ASN A 1 94 ? 20.848 -9.841 -18.315 1.00 91.19 94 ASN A O 1
ATOM 754 N N . GLU A 1 95 ? 18.777 -10.109 -19.138 1.00 84.50 95 GLU A N 1
ATOM 755 C CA . GLU A 1 95 ? 19.205 -10.761 -20.391 1.00 84.50 95 GLU A CA 1
ATOM 756 C C . GLU A 1 95 ? 20.241 -9.914 -21.156 1.00 84.50 95 GLU A C 1
ATOM 758 O O . GLU A 1 95 ? 21.236 -10.432 -21.655 1.00 84.50 95 GLU A O 1
ATOM 763 N N . ARG A 1 96 ? 20.096 -8.579 -21.150 1.00 82.88 96 ARG A N 1
ATOM 764 C CA . ARG A 1 96 ? 21.096 -7.673 -21.751 1.00 82.88 96 ARG A CA 1
ATOM 765 C C . ARG A 1 96 ? 22.448 -7.675 -21.035 1.00 82.88 96 ARG A C 1
ATOM 767 O O . ARG A 1 96 ? 23.453 -7.342 -21.656 1.00 82.88 96 ARG A O 1
ATOM 774 N N . ILE A 1 97 ? 22.466 -7.921 -19.724 1.00 76.38 97 ILE A N 1
ATOM 775 C CA . ILE A 1 97 ? 23.704 -7.969 -18.933 1.00 76.38 97 ILE A CA 1
ATOM 776 C C . ILE A 1 97 ? 24.451 -9.266 -19.253 1.00 76.38 97 ILE A C 1
ATOM 778 O O . ILE A 1 97 ? 25.668 -9.235 -19.431 1.00 76.38 97 ILE A O 1
ATOM 782 N N . ASP A 1 98 ? 23.718 -10.370 -19.397 1.00 70.50 98 ASP A N 1
ATOM 783 C CA . ASP A 1 98 ? 24.288 -11.691 -19.662 1.00 70.50 98 ASP A CA 1
ATOM 784 C C . ASP A 1 98 ? 24.858 -11.811 -21.094 1.00 70.50 98 ASP A C 1
ATOM 786 O O . ASP A 1 98 ? 25.903 -12.429 -21.291 1.00 70.50 98 ASP A O 1
ATOM 790 N N . GLU A 1 99 ? 24.251 -11.155 -22.092 1.00 60.16 99 GLU A N 1
ATOM 791 C CA . GLU A 1 99 ? 24.730 -11.153 -23.489 1.00 60.16 99 GLU A CA 1
ATOM 792 C C . GLU A 1 99 ? 25.981 -10.278 -23.733 1.00 60.16 99 GLU A C 1
ATOM 794 O O . GLU A 1 99 ? 26.697 -10.485 -24.711 1.00 60.16 99 GLU A O 1
ATOM 799 N N . GLY A 1 100 ? 26.279 -9.314 -22.852 1.00 55.88 100 GLY A N 1
ATOM 800 C CA . GLY A 1 100 ? 27.404 -8.371 -22.996 1.00 55.88 100 GLY A CA 1
ATOM 801 C C . GLY A 1 100 ? 28.702 -8.773 -22.282 1.00 55.88 100 GLY A C 1
ATOM 802 O O . GLY A 1 100 ? 29.676 -8.022 -22.316 1.00 55.88 100 GLY A O 1
ATOM 803 N N . GLY A 1 101 ? 28.724 -9.923 -21.600 1.00 53.94 101 GLY A N 1
ATOM 804 C CA . GLY A 1 101 ? 29.835 -10.358 -20.744 1.00 53.94 101 GLY A CA 1
ATOM 805 C C . GLY A 1 101 ? 30.931 -11.197 -21.414 1.00 53.94 101 GLY A C 1
ATOM 806 O O . GLY A 1 101 ? 31.882 -11.566 -20.731 1.00 53.94 101 GLY A O 1
ATOM 807 N N . ASN A 1 102 ? 30.829 -11.519 -22.711 1.00 52.97 102 ASN A N 1
ATOM 808 C CA . ASN A 1 102 ? 31.722 -12.494 -23.363 1.00 52.97 102 ASN A CA 1
ATOM 809 C C . ASN A 1 102 ? 32.810 -11.896 -24.287 1.00 52.97 102 ASN A C 1
ATOM 811 O O . ASN A 1 102 ? 33.567 -12.650 -24.889 1.00 52.97 102 ASN A O 1
ATOM 815 N N . ASP A 1 103 ? 32.945 -10.569 -24.380 1.00 54.53 103 ASP A N 1
ATOM 816 C CA . ASP A 1 103 ? 33.911 -9.930 -25.301 1.00 54.53 103 ASP A CA 1
ATOM 817 C C . ASP A 1 103 ? 35.222 -9.458 -24.632 1.00 54.53 103 ASP A C 1
ATOM 819 O O . ASP A 1 103 ? 36.033 -8.781 -25.264 1.00 54.53 103 ASP A O 1
ATOM 823 N N . ALA A 1 104 ? 35.465 -9.797 -23.359 1.00 55.22 104 ALA A N 1
ATOM 824 C CA . ALA A 1 104 ? 36.611 -9.283 -22.594 1.00 55.22 104 ALA A CA 1
ATOM 825 C C . ALA A 1 104 ? 37.655 -10.330 -22.159 1.00 55.22 104 ALA A C 1
ATOM 827 O O . ALA A 1 104 ? 38.452 -10.032 -21.271 1.00 55.22 104 ALA A O 1
ATOM 828 N N . ASP A 1 105 ? 37.712 -11.512 -22.782 1.00 50.12 105 ASP A N 1
ATOM 829 C CA . ASP A 1 105 ? 38.848 -12.431 -22.591 1.00 50.12 105 ASP A CA 1
ATOM 830 C C . ASP A 1 105 ? 39.330 -13.002 -23.929 1.00 50.12 105 ASP A C 1
ATOM 832 O O . ASP A 1 105 ? 38.976 -14.094 -24.367 1.00 50.12 105 ASP A O 1
ATOM 836 N N . GLY A 1 106 ? 40.095 -12.177 -24.641 1.00 46.38 106 GLY A N 1
ATOM 837 C CA . GLY A 1 106 ? 40.598 -12.492 -25.972 1.00 46.38 106 GLY A CA 1
ATOM 838 C C . GLY A 1 106 ? 41.728 -11.578 -26.429 1.00 46.38 106 GLY A C 1
ATOM 839 O O . GLY A 1 106 ? 41.858 -11.338 -27.624 1.00 46.38 106 GLY A O 1
ATOM 840 N N . ILE A 1 107 ? 42.558 -11.063 -25.515 1.00 55.75 107 ILE A N 1
ATOM 841 C CA . ILE A 1 107 ? 43.896 -10.591 -25.903 1.00 55.75 107 ILE A CA 1
ATOM 842 C C . ILE A 1 107 ? 44.824 -11.806 -25.824 1.00 55.75 107 ILE A C 1
ATOM 844 O O . ILE A 1 107 ? 45.612 -11.968 -24.895 1.00 55.75 107 ILE A O 1
ATOM 848 N N . VAL A 1 108 ? 44.681 -12.700 -26.803 1.00 53.88 108 VAL A N 1
ATOM 849 C CA . VAL A 1 108 ? 45.729 -13.665 -27.138 1.00 53.88 108 VAL A CA 1
ATOM 850 C C . VAL A 1 108 ? 46.825 -12.852 -27.816 1.00 53.88 108 VAL A C 1
ATOM 852 O O . VAL A 1 108 ? 46.669 -12.401 -28.949 1.00 53.88 108 VAL A O 1
ATOM 855 N N . GLY A 1 109 ? 47.894 -12.582 -27.071 1.00 55.22 109 GLY A N 1
ATOM 856 C CA . GLY A 1 109 ? 49.112 -12.015 -27.627 1.00 55.22 109 GLY A CA 1
ATOM 857 C C . GLY A 1 109 ? 49.750 -13.013 -28.589 1.00 55.22 109 GLY A C 1
ATOM 858 O O . GLY A 1 109 ? 50.113 -14.100 -28.166 1.00 55.22 109 GLY A O 1
ATOM 859 N N . ASN A 1 110 ? 49.871 -12.605 -29.847 1.00 49.00 110 ASN A N 1
ATOM 860 C CA . ASN A 1 110 ? 50.684 -13.187 -30.918 1.00 49.00 110 ASN A CA 1
ATOM 861 C C . ASN A 1 110 ? 51.084 -11.973 -31.788 1.00 49.00 110 ASN A C 1
ATOM 863 O O . ASN A 1 110 ? 50.243 -11.108 -32.027 1.00 49.00 110 ASN A O 1
ATOM 867 N N . ASP A 1 111 ? 52.299 -11.759 -32.275 1.00 49.53 111 ASP A N 1
ATOM 868 C CA . ASP A 1 111 ? 53.523 -12.552 -32.363 1.00 49.53 111 ASP A CA 1
ATOM 869 C C . ASP A 1 111 ? 54.699 -11.577 -32.595 1.00 49.53 111 ASP A C 1
ATOM 871 O O . ASP A 1 111 ? 54.499 -10.471 -33.098 1.00 49.53 111 ASP A O 1
ATOM 875 N N . ASP A 1 112 ? 55.895 -12.023 -32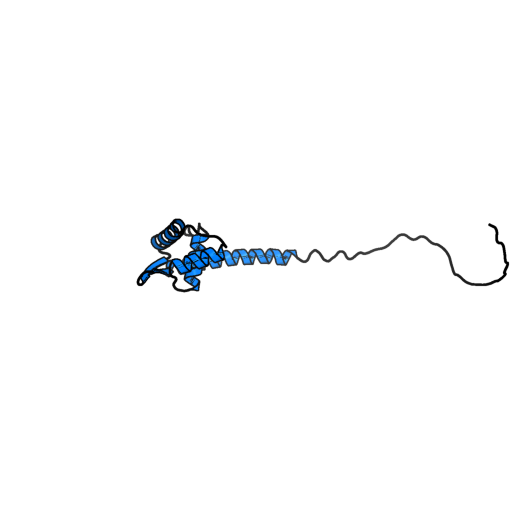.211 1.00 50.41 112 ASP A N 1
ATOM 876 C CA . ASP A 1 112 ? 57.175 -11.966 -32.935 1.00 50.41 112 ASP A CA 1
ATOM 877 C C . ASP A 1 112 ? 57.593 -10.721 -33.753 1.00 50.41 112 ASP A C 1
ATOM 879 O O . ASP A 1 112 ? 56.954 -10.326 -34.724 1.00 50.41 112 ASP A O 1
ATOM 883 N N . ASP A 1 113 ? 58.796 -10.216 -33.436 1.00 45.00 113 ASP A N 1
ATOM 884 C CA . ASP A 1 113 ? 59.971 -10.171 -34.339 1.00 45.00 113 ASP A CA 1
ATOM 885 C C . ASP A 1 113 ? 60.841 -8.914 -34.130 1.00 45.00 113 ASP A C 1
ATOM 887 O O . ASP A 1 113 ? 60.452 -7.796 -34.466 1.00 45.00 113 ASP A O 1
ATOM 891 N N . ALA A 1 114 ? 62.049 -9.114 -33.589 1.00 50.31 114 ALA A N 1
ATOM 892 C CA . ALA A 1 114 ? 63.255 -8.379 -33.980 1.00 50.31 114 ALA A CA 1
ATOM 893 C C . ALA A 1 114 ? 64.496 -9.077 -33.394 1.00 50.31 114 ALA A C 1
ATOM 895 O O . ALA A 1 114 ? 64.840 -8.942 -32.220 1.00 50.31 114 ALA A O 1
ATOM 896 N N . THR A 1 115 ? 65.158 -9.833 -34.26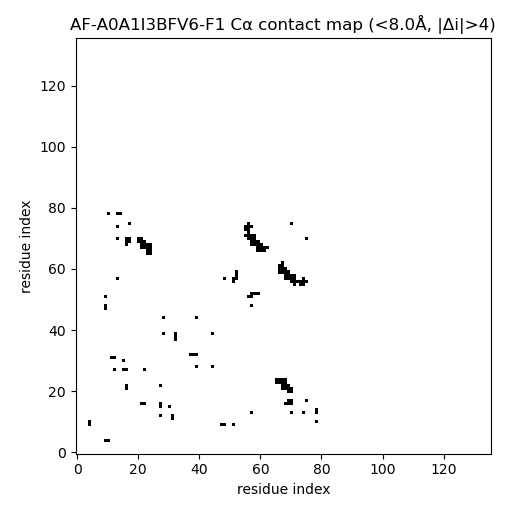0 1.00 49.19 115 THR A N 1
ATOM 897 C CA . THR A 1 115 ? 66.513 -10.378 -34.137 1.00 49.19 115 THR A CA 1
ATOM 898 C C . THR A 1 115 ? 67.564 -9.320 -33.770 1.00 49.19 115 THR A C 1
ATOM 900 O O . THR A 1 115 ? 67.587 -8.274 -34.414 1.00 49.19 115 THR A O 1
ATOM 903 N N . ASP A 1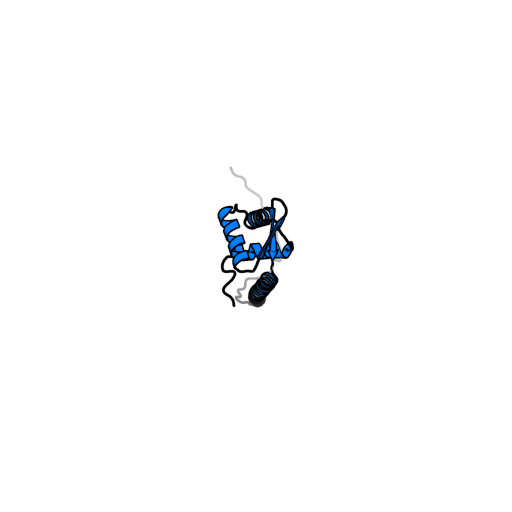 116 ? 68.522 -9.632 -32.890 1.00 45.38 116 ASP A N 1
ATOM 904 C CA . ASP A 1 116 ? 69.939 -9.311 -33.147 1.00 45.38 116 ASP A CA 1
ATOM 905 C C . ASP A 1 116 ? 70.887 -10.215 -32.338 1.00 45.38 116 ASP A C 1
ATOM 907 O O . ASP A 1 116 ? 70.610 -10.616 -31.209 1.00 45.38 116 ASP A O 1
ATOM 911 N N . ALA A 1 117 ? 71.976 -10.588 -32.998 1.00 49.00 117 ALA A N 1
ATOM 912 C CA . ALA A 1 117 ? 72.914 -11.655 -32.692 1.00 49.00 117 ALA A CA 1
ATOM 913 C C . ALA A 1 117 ? 73.949 -11.286 -31.614 1.00 49.00 117 ALA A C 1
ATOM 915 O O . ALA A 1 117 ? 74.276 -10.117 -31.425 1.00 49.00 117 ALA A O 1
ATOM 916 N N . GLY A 1 118 ? 74.561 -12.290 -30.962 1.00 41.56 118 GLY A N 1
ATOM 917 C CA . GLY A 1 118 ? 75.666 -11.997 -30.042 1.00 41.56 118 GLY A CA 1
ATOM 918 C C . GLY A 1 118 ? 76.344 -13.136 -29.268 1.00 41.56 118 GLY A C 1
ATOM 919 O O . GLY A 1 118 ? 76.454 -13.021 -28.059 1.00 41.56 118 GLY A O 1
ATOM 920 N N . VAL A 1 119 ? 76.846 -14.157 -29.971 1.00 51.81 119 VAL A N 1
ATOM 921 C CA . VAL A 1 119 ? 78.111 -14.897 -29.705 1.00 51.81 119 VAL A CA 1
ATOM 922 C C . VAL A 1 119 ? 78.288 -15.732 -28.412 1.00 51.81 119 VAL A C 1
ATOM 924 O O . VAL A 1 119 ? 78.574 -15.230 -27.332 1.00 51.81 119 VAL A O 1
ATOM 927 N N . ASP A 1 120 ? 78.209 -17.048 -28.632 1.00 47.03 120 ASP A N 1
ATOM 928 C CA . ASP A 1 120 ? 79.129 -18.148 -28.275 1.00 47.03 120 ASP A CA 1
ATOM 929 C C . ASP A 1 120 ? 79.797 -18.267 -26.889 1.00 47.03 120 ASP A C 1
ATOM 931 O O . ASP A 1 120 ? 80.730 -17.561 -26.516 1.00 47.03 120 ASP A O 1
ATOM 935 N N . ASP A 1 121 ? 79.372 -19.352 -26.235 1.00 48.75 121 ASP A N 1
ATOM 936 C CA . ASP A 1 121 ? 80.180 -20.480 -25.750 1.00 48.75 121 ASP A CA 1
ATOM 937 C C . ASP A 1 121 ? 81.364 -20.188 -24.814 1.00 48.75 121 ASP A C 1
ATOM 939 O O . ASP A 1 121 ? 82.524 -20.002 -25.187 1.00 48.75 121 ASP A O 1
ATOM 943 N N . ALA A 1 122 ? 81.044 -20.285 -23.527 1.00 49.78 122 ALA A N 1
ATOM 944 C CA . ALA A 1 122 ? 81.998 -20.446 -22.454 1.00 49.78 122 ALA A CA 1
ATOM 945 C C . ALA A 1 122 ? 82.608 -21.857 -22.481 1.00 49.78 122 ALA A C 1
ATOM 947 O O . ALA A 1 122 ? 82.048 -22.795 -21.912 1.00 49.78 122 ALA A O 1
ATOM 948 N N . ASN A 1 123 ? 83.821 -21.996 -23.021 1.00 46.78 123 ASN A N 1
ATOM 949 C CA . ASN A 1 123 ? 84.724 -23.043 -22.551 1.00 46.78 123 ASN A CA 1
ATOM 950 C C . ASN A 1 123 ? 86.212 -22.709 -22.753 1.00 46.78 123 ASN A C 1
ATOM 952 O O . ASN A 1 123 ? 86.662 -22.523 -23.881 1.00 46.78 123 ASN A O 1
ATOM 956 N N . ARG A 1 124 ? 86.968 -22.850 -21.646 1.00 37.50 124 ARG A N 1
ATOM 957 C CA . ARG A 1 124 ? 88.289 -23.517 -21.549 1.00 37.50 124 ARG A CA 1
ATOM 958 C C . ARG A 1 124 ? 89.525 -22.647 -21.205 1.00 37.50 124 ARG A C 1
ATOM 960 O O . ARG A 1 124 ? 90.107 -22.058 -22.099 1.00 37.50 124 ARG A O 1
ATOM 967 N N . ILE A 1 125 ? 90.005 -22.818 -19.947 1.00 41.53 125 ILE A N 1
ATOM 968 C CA . ILE A 1 125 ? 91.431 -22.968 -19.496 1.00 41.53 125 ILE A CA 1
ATOM 969 C C . ILE A 1 125 ? 92.307 -21.692 -19.635 1.00 41.53 125 ILE A C 1
ATOM 971 O O . ILE A 1 125 ? 92.266 -21.048 -20.664 1.00 41.53 125 ILE A O 1
ATOM 975 N N . THR A 1 126 ? 93.141 -21.182 -18.716 1.00 44.25 126 THR A N 1
ATOM 976 C CA . THR A 1 126 ? 93.976 -21.584 -17.549 1.00 44.25 126 THR A CA 1
ATOM 977 C C . THR A 1 126 ? 94.302 -20.266 -16.807 1.00 44.25 126 THR A C 1
ATOM 979 O O . THR A 1 126 ? 94.433 -19.253 -17.479 1.00 44.25 126 THR A O 1
ATOM 982 N N . GLY A 1 127 ? 94.377 -20.175 -15.474 1.00 38.84 127 GLY A N 1
ATOM 983 C CA . GLY A 1 127 ? 95.588 -20.450 -14.678 1.00 38.84 127 GLY A CA 1
ATOM 984 C C . GLY A 1 127 ? 96.446 -19.187 -14.421 1.00 38.84 127 GLY A C 1
ATOM 985 O O . GLY A 1 127 ? 96.663 -18.431 -15.359 1.00 38.84 127 GLY A O 1
ATOM 986 N N . VAL A 1 128 ? 96.989 -19.062 -13.191 1.00 52.28 128 VAL A N 1
ATOM 987 C CA . VAL A 1 128 ? 97.977 -18.069 -12.663 1.00 52.28 128 VAL A CA 1
ATOM 988 C C . VAL A 1 128 ? 97.319 -16.813 -12.042 1.00 52.28 128 VAL A C 1
ATOM 990 O O . VAL A 1 128 ? 96.707 -16.031 -12.754 1.00 52.28 128 VAL A O 1
ATOM 993 N N . ASP A 1 129 ? 97.155 -16.685 -10.716 1.00 48.66 129 ASP A N 1
ATOM 994 C CA . ASP A 1 129 ? 98.150 -16.476 -9.629 1.00 48.66 129 ASP A CA 1
ATOM 995 C C . ASP A 1 129 ? 98.911 -15.141 -9.773 1.00 48.66 129 ASP A C 1
ATOM 997 O O . ASP A 1 129 ? 99.754 -15.039 -10.651 1.00 48.66 129 ASP A O 1
ATOM 1001 N N . ASP A 1 130 ? 98.591 -14.116 -8.970 1.00 50.31 130 ASP A N 1
ATOM 1002 C CA . ASP A 1 130 ? 99.589 -13.417 -8.135 1.00 50.31 130 ASP A CA 1
ATOM 1003 C C . ASP A 1 130 ? 98.919 -12.402 -7.178 1.00 50.31 130 ASP A C 1
ATOM 1005 O O . ASP A 1 130 ? 98.055 -11.602 -7.532 1.00 50.31 130 ASP A O 1
ATOM 1009 N N . SER A 1 131 ? 99.352 -12.536 -5.936 1.00 50.84 131 SER A N 1
ATOM 1010 C CA . SER A 1 131 ? 99.387 -11.684 -4.751 1.00 50.84 131 SER A CA 1
ATOM 1011 C C . SER A 1 131 ? 99.321 -10.145 -4.858 1.00 50.84 131 SER A C 1
ATOM 1013 O O . SER A 1 131 ? 99.769 -9.543 -5.827 1.00 50.84 131 SER A O 1
ATOM 1015 N N . ARG A 1 132 ? 99.030 -9.563 -3.672 1.00 47.28 132 ARG A N 1
ATOM 1016 C CA . ARG A 1 132 ? 99.503 -8.260 -3.132 1.00 47.28 132 ARG A CA 1
ATOM 1017 C C . ARG A 1 132 ? 98.878 -7.001 -3.766 1.00 47.28 132 ARG A C 1
ATOM 1019 O O . ARG A 1 132 ? 98.549 -6.983 -4.936 1.00 47.28 132 ARG A O 1
ATOM 1026 N N . ASP A 1 133 ? 98.625 -5.907 -3.054 1.00 51.06 133 ASP A N 1
ATOM 1027 C CA . ASP A 1 133 ? 99.298 -5.354 -1.878 1.00 51.06 133 ASP A CA 1
ATOM 1028 C C . ASP A 1 133 ? 98.334 -4.445 -1.086 1.00 51.06 133 ASP A C 1
ATOM 1030 O O . ASP A 1 133 ? 97.388 -3.878 -1.640 1.00 51.06 133 ASP A O 1
ATOM 1034 N N . ASP A 1 134 ? 98.611 -4.336 0.209 1.00 50.28 134 ASP A N 1
ATOM 1035 C CA . ASP A 1 134 ? 98.092 -3.348 1.151 1.00 50.28 134 ASP A CA 1
ATOM 1036 C C . ASP A 1 134 ? 98.526 -1.922 0.755 1.00 50.28 134 ASP A C 1
ATOM 1038 O O . ASP A 1 134 ? 99.597 -1.741 0.183 1.00 50.28 134 ASP A O 1
ATOM 1042 N N . ALA A 1 135 ? 97.747 -0.902 1.136 1.00 52.81 135 ALA A N 1
ATOM 1043 C CA . ALA A 1 135 ? 98.273 0.351 1.702 1.00 52.81 135 ALA A CA 1
ATOM 1044 C C . ALA A 1 135 ? 97.128 1.294 2.125 1.00 52.81 135 ALA A C 1
ATOM 1046 O O . ALA A 1 135 ? 96.383 1.783 1.279 1.00 52.81 135 ALA A O 1
ATOM 1047 N N . GLU A 1 136 ? 97.055 1.483 3.449 1.00 54.81 136 GLU A N 1
ATOM 1048 C CA . GLU A 1 136 ? 96.696 2.680 4.249 1.00 54.81 136 GLU A CA 1
ATOM 1049 C C . GLU A 1 136 ? 95.583 3.646 3.805 1.00 54.81 136 GLU A C 1
ATOM 1051 O O . GLU A 1 136 ? 95.737 4.383 2.806 1.00 54.81 136 GLU A O 1
#

InterPro domains:
  IPR036388 Winged helix-like DNA-binding domain superfamily [G3DSA:1.10.10.10] (12-99)
  IPR036390 Winged helix DNA-binding domain superfamily [SSF46785] (11-88)

Radius of gyration: 37.78 Å; Cα contacts (8 Å, |Δi|>4): 84; chains: 1; bounding box: 112×35×54 Å

Organism: NCBI:txid387340

Secondary structure (DSSP, 8-state):
--S---SHHHHHHHHHHHHHSEEEHHHHHHHHHHHHTSPPPHHHHHHHHHHHHHTTSEEEEEETTEEEEEE-HHHHHHHHHHHHHHHHHHHHHHHHHHHTSSSSS-------------------------------

pLDDT: mean 79.76, std 20.85, range [37.5, 97.88]

Foldseek 3Di:
DPPDDPDPVLLLLLVVQVVVQKDWLVRSQVVVCVVVVHHDDPVVSVVSVVVCVVVQQWDWDDDPPTIMIGGDPVNVVVSVVVVVVVVVVVVVVVVVVVVPPPPPPDPPDDDDDDDDDDDDDDDDDDDDDDDDDDDD

Mean predicted aligned error: 14.32 Å

Solvent-accessible surface area (backbone atoms only — not comparable to full-atom values): 8716 Å² total; per-residue (Å²): 134,78,90,69,69,88,43,68,67,61,46,52,52,50,50,56,21,60,78,58,54,55,34,41,60,67,60,50,50,52,53,50,25,62,73,66,74,42,90,70,59,66,68,64,50,51,53,48,53,50,52,38,36,76,71,50,30,30,45,79,45,84,54,92,95,41,51,32,34,28,63,28,73,66,25,48,52,56,50,50,56,50,48,51,56,52,49,55,55,51,50,62,52,48,54,57,56,66,72,66,67,78,84,82,83,76,87,76,87,80,78,91,89,81,89,82,87,86,83,82,82,95,79,83,91,79,86,84,90,83,82,87,80,90,82,135

Nearest PDB structures (foldseek):
  6ez1-assembly1_A  TM=8.809E-01  e=6.399E-06  Halobacterium salinarum NRC-1
  6qil-assembly2_C  TM=8.694E-01  e=8.283E-06  Halobacterium salinarum NRC-1
  6qfd-assembly1_A  TM=8.799E-01  e=1.796E-05  Halobacterium salinarum NRC-1
  2co5-assembly1_A  TM=7.894E-01  e=1.167E-04  Sulfolobus turreted icosahedral virus 1
  4esf-assembly1_A-2  TM=7.044E-01  e=2.753E-03  Bacillus cereus ATCC 10987

Sequence (136 aa):
MTKWFHSGRRRDCCVLVYEAGELRAQSLKSRLESHYDERIDPQSFYATLSALVEAGYLTRRAEGLADVYTLTDAGEVALLDHYEWISERVAAGNERIDEGGNDADGIVGNDDDATDAGVDDANRITGVDDSRDDAE